Protein AF-A0A8I2K6I3-F1 (afdb_monomer)

Structure (mmCIF, N/CA/C/O backbone):
data_AF-A0A8I2K6I3-F1
#
_entry.id   AF-A0A8I2K6I3-F1
#
loop_
_atom_site.group_PDB
_atom_site.id
_atom_site.type_symbol
_atom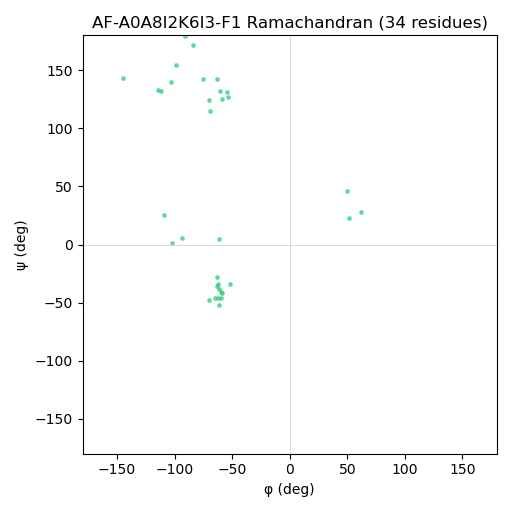_site.label_atom_id
_atom_site.label_alt_id
_atom_site.label_comp_id
_atom_site.label_asym_id
_atom_site.label_entity_id
_atom_site.label_seq_id
_atom_site.pdbx_PDB_ins_code
_atom_site.Cartn_x
_atom_site.Cartn_y
_atom_site.Cartn_z
_atom_site.occupancy
_atom_site.B_iso_or_equiv
_atom_site.auth_seq_id
_atom_site.auth_comp_id
_atom_site.auth_asym_id
_atom_site.auth_atom_id
_atom_site.pdbx_PDB_model_num
ATOM 1 N N . MET A 1 1 ? 2.327 -0.112 7.378 1.00 58.44 1 MET A N 1
ATOM 2 C CA . MET A 1 1 ? 0.845 -0.128 7.459 1.00 58.44 1 MET A CA 1
ATOM 3 C C . MET A 1 1 ? 0.362 0.686 8.653 1.00 58.44 1 MET A C 1
ATOM 5 O O . MET A 1 1 ? 0.819 0.422 9.764 1.00 58.44 1 MET A O 1
ATOM 9 N N . GLU A 1 2 ? -0.513 1.674 8.445 1.00 60.66 2 GLU A N 1
ATOM 10 C CA . GLU A 1 2 ? -1.124 2.430 9.548 1.00 60.66 2 GLU A CA 1
ATOM 11 C C . GLU A 1 2 ? -1.896 1.486 10.475 1.00 60.66 2 GLU A C 1
ATOM 13 O O . GLU A 1 2 ? -2.739 0.709 10.033 1.00 60.66 2 GLU A O 1
ATOM 18 N N . LYS A 1 3 ? -1.560 1.520 11.767 1.00 65.94 3 LYS A N 1
ATOM 19 C CA . LYS A 1 3 ? -2.142 0.648 12.791 1.00 65.94 3 LYS A CA 1
ATOM 20 C C . LYS A 1 3 ? -3.163 1.431 13.601 1.00 6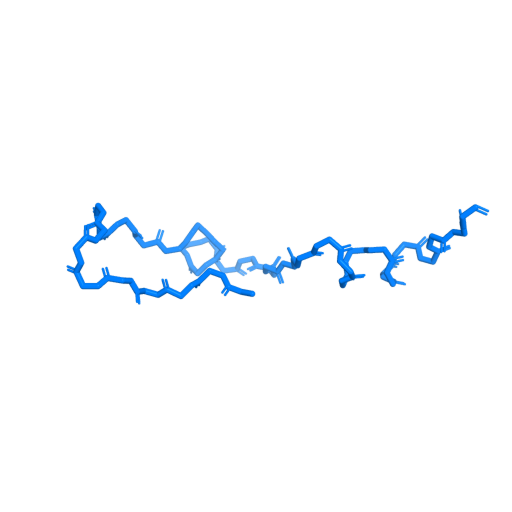5.94 3 LYS A C 1
ATOM 22 O O . LYS A 1 3 ? -2.911 2.583 13.958 1.00 65.94 3 LYS A O 1
ATOM 27 N N . TYR A 1 4 ? -4.276 0.781 13.929 1.00 64.94 4 TYR A N 1
ATOM 28 C CA . TYR A 1 4 ? -5.287 1.322 14.832 1.00 64.94 4 TYR A CA 1
ATOM 29 C C . TYR A 1 4 ? -4.637 1.753 16.157 1.00 64.94 4 TYR A C 1
ATOM 31 O O . TYR A 1 4 ? -3.913 0.975 16.780 1.00 64.94 4 TYR A O 1
ATOM 39 N N . LYS A 1 5 ? -4.873 3.001 16.573 1.00 74.69 5 LYS A N 1
ATOM 40 C CA . LYS A 1 5 ? -4.448 3.529 17.876 1.00 74.69 5 LYS A CA 1
ATOM 41 C C . LYS A 1 5 ? -5.686 3.849 18.701 1.00 74.69 5 LYS A C 1
ATOM 43 O O . LYS A 1 5 ? -6.587 4.523 18.206 1.00 74.69 5 LYS A O 1
ATOM 48 N N . GLU A 1 6 ? -5.681 3.412 19.958 1.00 72.50 6 GLU A N 1
ATOM 49 C CA . GLU A 1 6 ? -6.798 3.533 20.909 1.00 72.50 6 GLU A CA 1
ATOM 50 C C . GLU A 1 6 ? -7.344 4.969 21.033 1.00 72.50 6 GLU A C 1
ATOM 52 O O . GLU A 1 6 ? -8.552 5.158 21.111 1.00 72.50 6 GLU A O 1
ATOM 57 N N . ASN A 1 7 ? -6.469 5.977 20.922 1.00 78.88 7 ASN A N 1
ATOM 58 C CA . ASN A 1 7 ? -6.803 7.406 21.023 1.00 78.88 7 ASN A CA 1
ATOM 59 C C . ASN A 1 7 ? -6.717 8.161 19.681 1.00 78.88 7 ASN A C 1
ATOM 61 O O . ASN A 1 7 ? -6.426 9.355 19.643 1.00 78.88 7 ASN A O 1
ATOM 65 N N . SER A 1 8 ? -6.882 7.462 18.558 1.00 79.38 8 SER A N 1
ATOM 66 C CA . SER A 1 8 ? -6.986 8.101 17.240 1.00 79.38 8 SER A CA 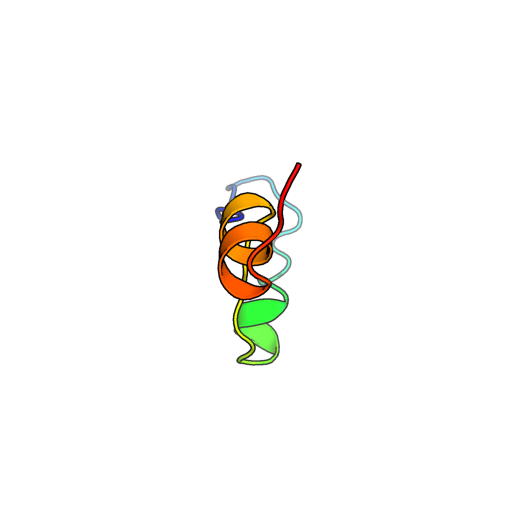1
ATOM 67 C C . SER A 1 8 ? -8.417 8.560 16.961 1.00 79.38 8 SER A C 1
ATOM 69 O O . SER A 1 8 ? -9.342 8.190 17.677 1.00 79.38 8 SER A O 1
ATOM 71 N N . ALA A 1 9 ? -8.623 9.304 15.872 1.00 81.69 9 ALA A N 1
ATOM 72 C CA . ALA A 1 9 ? -9.950 9.731 15.416 1.00 81.69 9 ALA A CA 1
ATOM 73 C C . ALA A 1 9 ? -10.905 8.565 15.054 1.00 81.69 9 ALA A C 1
ATOM 75 O O . ALA A 1 9 ? -11.992 8.815 14.543 1.00 81.69 9 ALA A O 1
ATOM 76 N N . GLN A 1 10 ? -10.492 7.304 15.269 1.00 76.25 10 GLN A N 1
ATOM 77 C CA . GLN A 1 10 ? -11.219 6.072 14.940 1.00 76.25 10 GLN A CA 1
ATOM 78 C C . GLN A 1 10 ? -11.711 6.035 13.487 1.00 76.25 10 GLN A C 1
ATOM 80 O O . GLN A 1 10 ? -12.640 5.304 13.142 1.00 76.25 10 GLN A O 1
ATOM 85 N N . ILE A 1 11 ? -11.066 6.820 12.618 1.00 79.06 11 ILE A N 1
ATOM 86 C CA . ILE A 1 11 ? -11.384 6.854 11.203 1.00 79.06 11 ILE A CA 1
ATOM 87 C C . ILE A 1 11 ? -10.912 5.521 10.621 1.00 79.06 11 ILE A C 1
ATOM 89 O O . ILE A 1 11 ? -9.748 5.146 10.788 1.00 79.06 11 ILE A O 1
ATOM 93 N N . PRO A 1 12 ? -11.812 4.783 9.964 1.00 77.50 12 PRO A N 1
ATOM 94 C CA . PRO A 1 12 ? -11.466 3.517 9.351 1.00 77.50 12 PRO A CA 1
ATOM 95 C C . PRO A 1 12 ? -10.434 3.746 8.247 1.00 77.50 12 PRO A C 1
ATOM 97 O O . PRO A 1 12 ? -10.508 4.740 7.522 1.00 77.50 12 PRO A O 1
ATOM 100 N N . ASN A 1 13 ? -9.480 2.823 8.119 1.00 84.38 13 ASN A N 1
ATOM 101 C CA . ASN A 1 13 ? -8.444 2.922 7.099 1.00 84.38 13 ASN A CA 1
ATOM 102 C C . ASN A 1 13 ? -9.090 3.069 5.707 1.00 84.38 13 ASN A C 1
ATOM 104 O O . ASN A 1 13 ? -10.012 2.332 5.352 1.00 84.38 13 ASN A O 1
ATOM 108 N N . VAL A 1 14 ? -8.624 4.051 4.931 1.00 86.06 14 VAL A N 1
ATOM 109 C CA . VAL A 1 14 ? -9.199 4.382 3.620 1.00 86.06 14 VAL A CA 1
ATOM 110 C C . VAL A 1 14 ? -9.097 3.208 2.645 1.00 86.06 14 VAL A C 1
ATOM 112 O O . VAL A 1 14 ? -10.048 2.927 1.922 1.00 86.06 14 VAL A O 1
ATOM 115 N N . CYS A 1 15 ? -7.989 2.468 2.668 1.00 90.31 15 CYS A N 1
ATOM 116 C CA . CYS A 1 15 ? -7.800 1.318 1.798 1.00 90.31 15 CYS A CA 1
ATOM 117 C C . CYS A 1 15 ? -8.795 0.205 2.120 1.00 90.31 15 CYS A C 1
ATOM 119 O O . CYS A 1 15 ? -9.452 -0.294 1.210 1.00 90.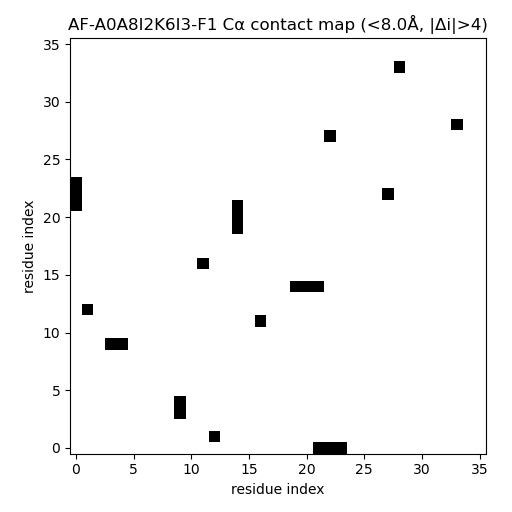31 15 CYS A O 1
ATOM 121 N N . ASP A 1 16 ? -8.974 -0.114 3.407 1.00 87.62 16 ASP A N 1
ATOM 122 C CA . ASP A 1 16 ? -9.99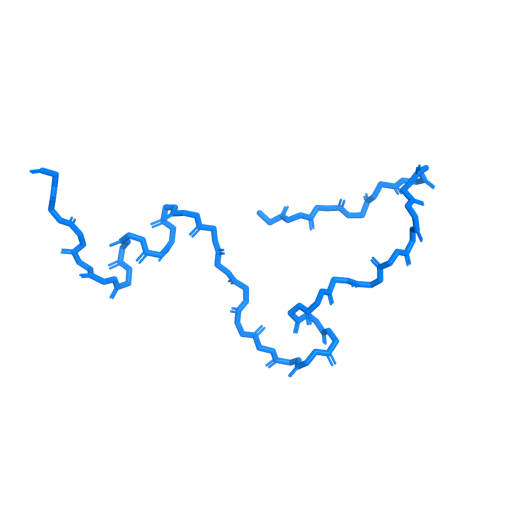4 -1.064 3.866 1.00 87.62 16 ASP A CA 1
ATOM 123 C C . ASP A 1 16 ? -11.405 -0.621 3.464 1.00 87.62 16 ASP A C 1
ATOM 125 O O . ASP A 1 16 ? -12.208 -1.432 3.006 1.00 87.62 16 ASP A O 1
ATOM 129 N N . LYS A 1 17 ? -11.719 0.675 3.586 1.00 89.38 17 LYS A N 1
ATOM 130 C CA . LYS A 1 17 ? -13.044 1.204 3.232 1.00 89.38 17 LYS A CA 1
ATOM 131 C C . LYS A 1 17 ? -13.394 1.065 1.760 1.00 89.38 17 LYS A C 1
ATOM 133 O O . LYS A 1 17 ? -14.562 0.841 1.452 1.00 89.38 17 LYS A O 1
ATOM 138 N N . PHE A 1 18 ? -12.413 1.213 0.880 1.00 92.06 18 PHE A N 1
ATOM 139 C CA . PHE A 1 18 ? -12.621 1.145 -0.564 1.00 92.06 18 PHE A CA 1
ATOM 140 C C . PHE A 1 18 ? -12.189 -0.195 -1.174 1.00 92.06 18 PHE A C 1
ATOM 142 O O . PHE A 1 18 ? -12.313 -0.372 -2.383 1.00 92.06 18 PHE A O 1
ATOM 149 N N . GLY A 1 19 ? 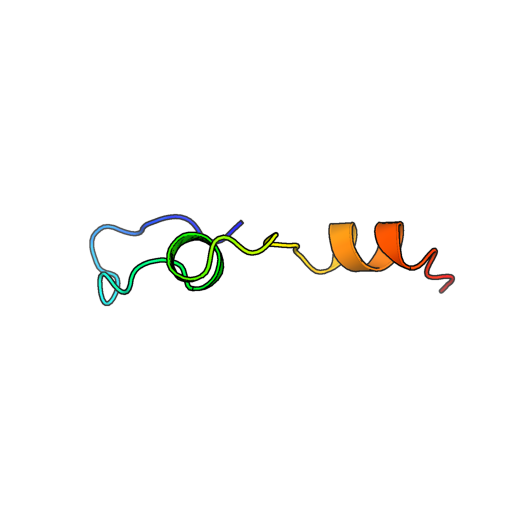-11.704 -1.142 -0.361 1.00 89.12 19 GLY A N 1
ATOM 150 C CA . GLY A 1 19 ? -11.216 -2.442 -0.828 1.00 89.12 19 GLY A CA 1
ATOM 151 C C . GLY A 1 19 ? -10.013 -2.338 -1.769 1.00 89.12 19 GLY A C 1
ATOM 152 O O . GLY A 1 19 ? -9.836 -3.193 -2.635 1.00 89.12 19 GLY A O 1
ATOM 153 N N . ILE A 1 20 ? -9.207 -1.281 -1.641 1.00 90.31 20 ILE A N 1
ATOM 154 C CA . ILE A 1 20 ? -8.034 -1.044 -2.491 1.00 90.31 20 ILE A CA 1
ATOM 155 C C . ILE A 1 20 ? -6.752 -1.487 -1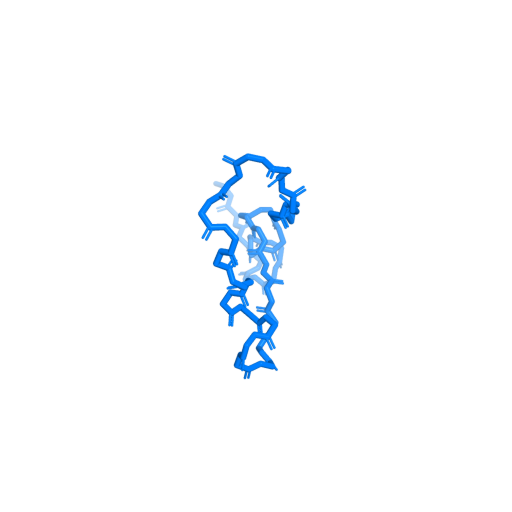.790 1.00 90.31 20 ILE A C 1
ATOM 157 O O . ILE A 1 20 ? -6.662 -1.510 -0.563 1.00 90.31 20 ILE A O 1
ATOM 161 N N . ALA A 1 21 ? -5.730 -1.825 -2.575 1.00 88.12 21 ALA A N 1
ATOM 162 C CA . ALA A 1 21 ? -4.437 -2.206 -2.028 1.00 88.12 21 ALA A CA 1
ATOM 163 C C . ALA A 1 21 ? -3.744 -0.994 -1.387 1.00 88.12 21 ALA A C 1
ATOM 165 O O . ALA A 1 21 ? -3.351 -0.054 -2.075 1.00 88.12 21 ALA A O 1
ATOM 166 N N . CYS A 1 22 ? -3.552 -1.055 -0.073 1.00 90.56 22 CYS A N 1
ATOM 167 C CA . CYS A 1 22 ? -2.662 -0.147 0.635 1.00 90.56 22 CYS A CA 1
ATOM 168 C C . CYS A 1 22 ? -1.204 -0.540 0.371 1.00 90.56 22 CYS A C 1
ATOM 170 O O . CYS A 1 22 ? -0.868 -1.725 0.305 1.00 90.56 22 CYS A O 1
ATOM 172 N N . VAL A 1 23 ? -0.334 0.452 0.233 1.00 91.94 23 VAL A N 1
ATOM 173 C CA . VAL A 1 23 ? 1.105 0.261 0.058 1.00 91.94 23 VAL A CA 1
ATOM 174 C C . VAL A 1 23 ? 1.824 1.396 0.780 1.00 91.94 23 VAL A C 1
ATOM 176 O O . VAL A 1 23 ? 1.311 2.513 0.838 1.00 91.94 23 VAL A O 1
ATOM 179 N N . ASP A 1 24 ? 2.967 1.109 1.389 1.00 90.88 24 ASP A N 1
ATOM 180 C CA . ASP A 1 24 ? 3.860 2.143 1.906 1.00 90.88 24 ASP A CA 1
ATOM 181 C C . ASP A 1 24 ? 4.885 2.555 0.841 1.00 90.88 24 ASP A C 1
ATOM 183 O O . ASP A 1 24 ? 4.850 2.087 -0.297 1.00 90.88 24 ASP A O 1
ATOM 187 N N . LEU A 1 25 ? 5.760 3.502 1.184 1.00 91.81 25 LEU A N 1
ATOM 188 C CA . LEU A 1 25 ? 6.723 4.052 0.233 1.00 91.81 25 LEU A CA 1
ATOM 189 C C . LEU A 1 25 ? 7.646 2.966 -0.334 1.00 91.81 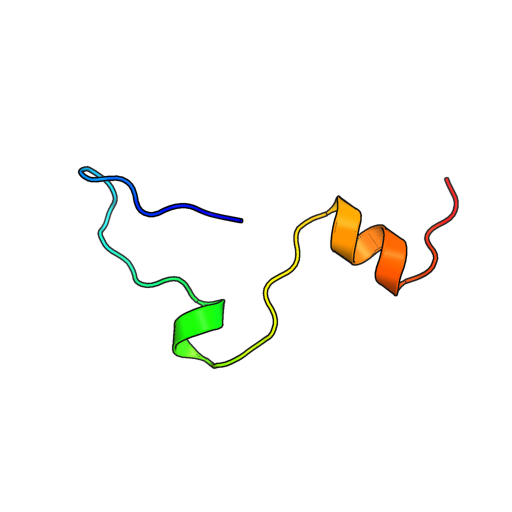25 LEU A C 1
ATOM 191 O O . LEU A 1 25 ? 7.836 2.909 -1.543 1.00 91.81 25 LEU A O 1
ATOM 195 N N . GLU A 1 26 ? 8.177 2.098 0.527 1.00 93.12 26 GLU A N 1
ATOM 196 C CA . GLU A 1 26 ? 9.065 1.006 0.122 1.00 93.12 26 GLU A CA 1
ATOM 197 C C . GLU A 1 26 ? 8.349 0.045 -0.832 1.00 93.12 26 GLU A C 1
ATOM 199 O O . GLU A 1 26 ? 8.792 -0.137 -1.967 1.00 93.12 26 GLU A O 1
ATOM 204 N N . GLY A 1 27 ? 7.167 -0.450 -0.451 1.00 92.56 27 GLY A N 1
ATOM 205 C CA . GLY A 1 27 ? 6.390 -1.330 -1.318 1.00 92.56 27 GLY A CA 1
ATOM 206 C C . GLY A 1 27 ? 5.946 -0.660 -2.624 1.00 92.56 27 GLY A C 1
ATOM 207 O O . GLY A 1 27 ? 5.749 -1.338 -3.633 1.00 92.56 27 GLY A O 1
ATOM 208 N N . PHE A 1 28 ? 5.772 0.665 -2.645 1.00 93.56 28 PHE A N 1
ATOM 209 C CA . PHE A 1 28 ? 5.490 1.404 -3.874 1.00 93.56 28 PHE A CA 1
ATOM 210 C C . PHE A 1 28 ? 6.716 1.428 -4.786 1.00 93.56 28 PHE A C 1
ATOM 212 O O . PHE A 1 28 ? 6.597 1.117 -5.971 1.00 93.56 28 PHE A O 1
ATOM 219 N N . MET A 1 29 ? 7.884 1.750 -4.231 1.00 96.62 29 MET A N 1
ATOM 220 C CA . MET A 1 29 ? 9.151 1.804 -4.957 1.00 96.62 29 MET A CA 1
ATOM 221 C C . MET A 1 29 ? 9.503 0.453 -5.587 1.00 96.62 29 MET A C 1
ATOM 223 O O . MET A 1 29 ? 9.908 0.416 -6.748 1.00 96.62 29 MET A O 1
ATOM 227 N N . GLU A 1 30 ? 9.270 -0.653 -4.880 1.00 95.50 30 GLU A N 1
ATOM 228 C CA . GLU A 1 30 ? 9.448 -2.004 -5.424 1.00 95.50 30 GLU A CA 1
ATOM 229 C C . GLU A 1 30 ? 8.514 -2.283 -6.611 1.00 95.50 30 GLU A C 1
ATOM 231 O O . GLU A 1 30 ? 8.960 -2.763 -7.653 1.00 95.50 30 GLU A O 1
ATOM 236 N N . ARG A 1 31 ? 7.222 -1.943 -6.493 1.00 95.00 31 ARG A N 1
ATOM 237 C CA . ARG A 1 31 ? 6.216 -2.172 -7.550 1.00 95.00 31 ARG A CA 1
ATOM 238 C C . ARG A 1 31 ? 6.515 -1.423 -8.840 1.00 95.00 31 ARG A C 1
ATOM 240 O O . ARG A 1 31 ? 6.171 -1.910 -9.913 1.00 95.00 31 ARG A O 1
ATOM 247 N N . VAL A 1 32 ? 7.093 -0.230 -8.733 1.00 96.19 32 VAL A N 1
ATOM 248 C CA . VAL A 1 32 ? 7.428 0.602 -9.897 1.00 96.19 32 VAL A CA 1
ATOM 249 C C . VAL A 1 32 ? 8.863 0.397 -10.375 1.00 96.19 32 VAL A C 1
ATOM 251 O O . VAL A 1 32 ? 9.294 1.108 -11.278 1.00 96.19 32 VAL A O 1
ATOM 254 N N . HIS A 1 33 ? 9.594 -0.561 -9.792 1.00 96.19 33 HIS A N 1
ATOM 255 C CA . HIS A 1 33 ? 11.008 -0.810 -10.078 1.00 96.19 33 HIS A CA 1
ATOM 256 C C . HIS A 1 33 ? 11.847 0.472 -10.003 1.00 96.19 33 HIS A C 1
ATOM 258 O O . HIS A 1 33 ? 12.639 0.773 -10.897 1.00 96.19 33 HIS A O 1
ATOM 264 N N . TRP A 1 34 ? 11.632 1.254 -8.943 1.00 95.62 34 TRP A N 1
ATOM 265 C CA . TRP A 1 34 ? 12.321 2.521 -8.740 1.00 95.62 34 TRP A CA 1
ATOM 266 C C . TRP A 1 34 ? 13.838 2.307 -8.642 1.00 95.62 34 TRP A C 1
ATOM 268 O O . TRP A 1 34 ? 14.305 1.456 -7.886 1.00 95.62 34 TRP A O 1
ATOM 278 N N . ILE A 1 35 ? 14.607 3.114 -9.373 1.00 91.31 35 ILE A N 1
ATOM 279 C CA . ILE A 1 35 ? 16.071 3.176 -9.291 1.00 91.31 35 ILE A CA 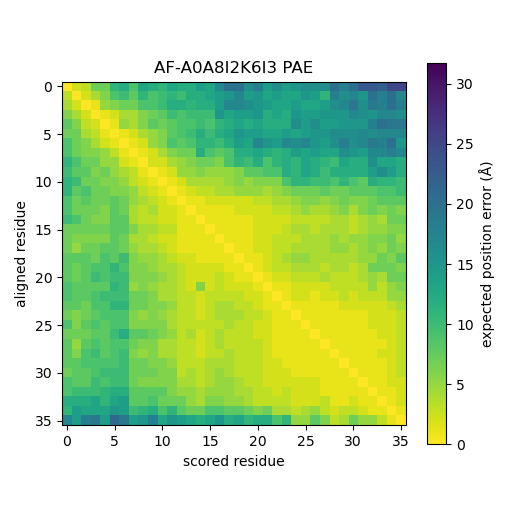1
ATOM 280 C C . ILE A 1 35 ? 16.430 4.543 -8.698 1.00 91.31 35 ILE A C 1
ATOM 282 O O . ILE A 1 35 ? 15.865 5.554 -9.118 1.00 91.31 35 ILE A O 1
ATOM 286 N N . PHE A 1 36 ? 17.318 4.559 -7.703 1.00 80.31 36 PHE A N 1
ATOM 287 C CA . PHE A 1 36 ? 17.809 5.788 -7.070 1.00 80.31 36 PHE A CA 1
ATOM 288 C C . PHE A 1 36 ? 18.749 6.587 -7.974 1.00 80.31 36 PHE A C 1
ATOM 290 O O . PHE A 1 36 ? 19.539 5.955 -8.712 1.00 80.31 36 PHE A O 1
#

Mean predicted aligned error: 6.4 Å

Secondary structure (DSSP, 8-state):
-PPP-TTS--PPPHHHHHT-----HHHHHHHTT---

Sequence (36 aa):
MEKYKENSAQIPNVCDKFGIACVDLEGFMERVHWIF

Foldseek 3Di:
DDDDDPPDPPDPDPCVVVVHDDDDPVRVCVVVVNDD

Solvent-accessible surface area (backbone atoms only — not comparable to full-atom values): 2598 Å² total; per-residue (Å²): 128,96,70,94,51,97,88,50,91,75,71,75,57,66,35,73,74,69,73,46,90,76,71,52,72,66,61,45,37,61,75,68,66,65,77,134

Radius of gyration: 13.01 Å; Cα contacts (8 Å, |Δi|>4): 12; chains: 1; bounding box: 31×12×31 Å

pLDDT: mean 84.96, std 10.36, range [58.44, 96.62]